Protein AF-A0A6G9Y7F3-F1 (afdb_monomer_lite)

Secondary structure (DSSP, 8-state):
--HHHHHHHHHHHTT-TTGGG-EEEEEEEETTTTEEEEEEEEETTS-EEEEEE-HHHHTTS-HHHHHHHHHHHHHHHHHHHHHHHHT----

pLDDT: mean 81.98, std 12.94, range [50.5, 96.94]

Foldseek 3Di:
DDPVVVLCVVCVVVVNNVQQVAKDKFFQAQPVVRQTQGIWIATLSLHTDDDDGDCVRCVVDDPVSSVVSVVVRSVVSSVVSVVCVVVVPPD

Organism: NCBI:txid228602

Sequence (91 aa):
MNRDWNRKIQNIRDGQPELAQWLHQVTVRDPQLATEFGTVTIDGLGTLRSIDLDPHKVSDVYEADVVAAVVTAVNTALEDVRSADTKGVRP

Radius of gyration: 15.23 Å; chains: 1; bounding box: 32×32×40 Å

Structure (mmCIF, N/CA/C/O backbone):
data_AF-A0A6G9Y7F3-F1
#
_entry.id   AF-A0A6G9Y7F3-F1
#
loop_
_atom_site.group_PDB
_atom_site.id
_atom_site.type_symbol
_atom_site.label_atom_id
_atom_site.label_alt_id
_atom_site.label_comp_id
_atom_site.label_asym_id
_atom_site.label_entity_id
_atom_site.label_seq_id
_atom_site.pdbx_PDB_ins_code
_atom_site.Cartn_x
_atom_site.Cartn_y
_atom_site.Cartn_z
_atom_site.occupancy
_atom_site.B_iso_or_equiv
_atom_site.auth_seq_id
_atom_site.auth_comp_id
_atom_site.auth_asym_id
_atom_site.auth_atom_id
_atom_site.pdbx_PDB_model_num
ATOM 1 N N . MET A 1 1 ? -10.982 -22.088 9.188 1.00 50.59 1 MET A N 1
ATOM 2 C CA . MET A 1 1 ? -11.538 -21.053 10.090 1.00 50.59 1 MET A CA 1
ATOM 3 C C . MET A 1 1 ? -11.107 -19.694 9.554 1.00 50.59 1 MET A C 1
ATOM 5 O O . MET A 1 1 ? -9.912 -19.501 9.363 1.00 50.59 1 MET A O 1
ATOM 9 N N . ASN A 1 2 ? -12.049 -18.819 9.188 1.00 75.06 2 ASN A N 1
ATOM 10 C CA . ASN A 1 2 ? -11.748 -17.555 8.505 1.00 75.06 2 ASN A CA 1
ATOM 11 C C . ASN A 1 2 ? -11.275 -16.502 9.528 1.00 75.06 2 ASN A C 1
ATOM 13 O O . ASN A 1 2 ? -12.049 -16.103 10.400 1.00 75.06 2 ASN A O 1
ATOM 17 N N . ARG A 1 3 ? -10.004 -16.083 9.446 1.00 71.94 3 ARG A N 1
ATOM 18 C CA . ARG A 1 3 ? -9.412 -15.100 10.375 1.00 71.94 3 ARG A CA 1
ATOM 19 C C . ARG A 1 3 ? -10.124 -13.748 10.321 1.00 71.94 3 ARG A C 1
ATOM 21 O O . ARG A 1 3 ? -10.268 -13.122 11.368 1.00 71.94 3 ARG A O 1
ATOM 28 N N . ASP A 1 4 ? -10.625 -13.349 9.156 1.00 66.62 4 ASP A N 1
ATOM 29 C CA . ASP A 1 4 ? -11.333 -12.075 8.995 1.00 66.62 4 ASP A CA 1
ATOM 30 C C . ASP A 1 4 ? -12.679 -12.078 9.714 1.00 66.62 4 ASP A C 1
ATOM 32 O O . ASP A 1 4 ? -13.086 -11.071 10.293 1.00 66.62 4 ASP A O 1
ATOM 36 N N . TRP A 1 5 ? -13.357 -13.229 9.734 1.00 69.62 5 TRP A N 1
ATOM 37 C CA . TRP A 1 5 ? -14.623 -13.377 10.449 1.00 69.62 5 TRP A CA 1
ATOM 38 C C . TRP A 1 5 ? -14.420 -13.285 11.965 1.00 69.62 5 TRP A C 1
ATOM 40 O O . TRP A 1 5 ? -15.114 -12.520 12.628 1.00 69.62 5 TRP A O 1
ATOM 50 N N . ASN A 1 6 ? -13.416 -13.981 12.510 1.00 78.50 6 ASN A N 1
ATOM 51 C CA . ASN A 1 6 ? -13.104 -13.905 13.941 1.00 78.50 6 ASN A CA 1
ATOM 52 C C . ASN A 1 6 ? -12.730 -12.487 14.383 1.00 78.50 6 ASN A C 1
ATOM 54 O O . ASN A 1 6 ? -13.199 -12.036 15.425 1.00 78.50 6 ASN A O 1
ATOM 58 N N . ARG A 1 7 ? -11.929 -11.780 13.578 1.00 68.50 7 ARG A N 1
ATOM 59 C CA . ARG A 1 7 ? -11.526 -10.400 13.865 1.00 68.50 7 ARG A CA 1
ATOM 60 C C . ARG A 1 7 ? -12.726 -9.452 13.858 1.00 68.50 7 ARG A C 1
ATOM 62 O O . ARG A 1 7 ? -12.889 -8.676 14.789 1.00 68.50 7 ARG A O 1
ATOM 69 N N . LYS A 1 8 ? -13.622 -9.562 12.867 1.00 66.44 8 LYS A N 1
ATOM 70 C CA . LYS A 1 8 ? -14.865 -8.768 12.833 1.00 66.44 8 LYS A CA 1
ATOM 71 C C . LYS A 1 8 ? -15.737 -8.993 14.066 1.00 66.44 8 LYS A C 1
ATOM 73 O O . LYS A 1 8 ? -16.233 -8.028 14.637 1.00 66.44 8 LYS A O 1
ATOM 78 N N . ILE A 1 9 ? -15.922 -10.248 14.475 1.00 73.38 9 ILE A N 1
ATOM 79 C CA . ILE A 1 9 ? -16.733 -10.577 15.653 1.00 73.38 9 ILE A CA 1
ATOM 80 C C . ILE A 1 9 ? -16.097 -10.029 16.933 1.00 73.38 9 ILE A C 1
ATOM 82 O O . ILE A 1 9 ? -16.819 -9.492 17.767 1.00 73.38 9 ILE A O 1
ATOM 86 N N . GLN A 1 10 ? -14.772 -10.114 17.078 1.00 72.00 10 GLN A N 1
ATOM 87 C CA . GLN A 1 10 ? -14.056 -9.512 18.208 1.00 72.00 10 GLN A CA 1
ATOM 88 C C . GLN A 1 10 ? -14.249 -7.994 18.246 1.00 72.00 10 GLN A C 1
ATOM 90 O O . GLN A 1 10 ? -14.713 -7.481 19.251 1.00 72.00 10 GLN A O 1
ATOM 95 N N . ASN A 1 11 ? -14.081 -7.299 17.124 1.00 64.69 11 ASN A N 1
ATOM 96 C CA . ASN A 1 11 ? -14.212 -5.839 17.085 1.00 64.69 11 ASN A CA 1
ATOM 97 C C . ASN A 1 11 ? -15.646 -5.344 17.339 1.00 64.69 11 ASN A C 1
ATOM 99 O O . ASN A 1 11 ? -15.841 -4.277 17.918 1.00 64.69 11 ASN A O 1
ATOM 103 N N . ILE A 1 12 ? -16.665 -6.115 16.938 1.00 64.56 12 ILE A N 1
ATOM 104 C CA . ILE A 1 12 ? -18.061 -5.849 17.327 1.00 64.56 12 ILE A CA 1
ATOM 105 C C . ILE A 1 12 ? -18.225 -6.022 18.840 1.00 64.56 12 ILE A C 1
ATOM 107 O O . ILE A 1 12 ? -18.881 -5.210 19.488 1.00 64.56 12 ILE A O 1
ATOM 111 N N . ARG A 1 13 ? -17.623 -7.074 19.403 1.00 67.69 13 ARG A N 1
ATOM 112 C CA . ARG A 1 13 ? -17.663 -7.373 20.838 1.00 67.69 13 ARG A CA 1
ATOM 113 C C . ARG A 1 13 ? -16.933 -6.315 21.673 1.00 67.69 13 ARG A C 1
ATOM 115 O O . ARG A 1 13 ? -17.388 -6.017 22.771 1.00 67.69 13 ARG A O 1
ATOM 122 N N . ASP A 1 14 ? -15.884 -5.724 21.111 1.00 72.62 14 ASP A N 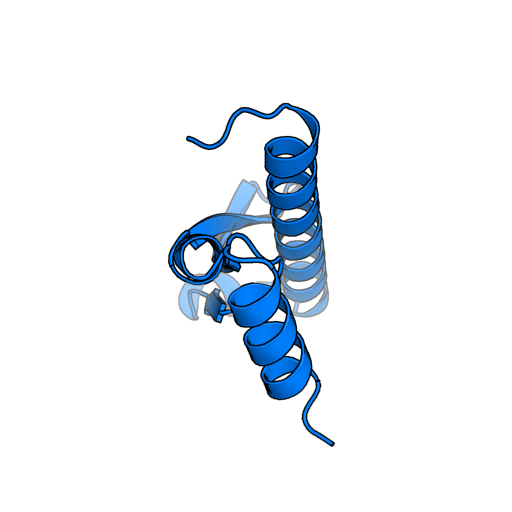1
ATOM 123 C CA . ASP A 1 14 ? -15.074 -4.659 21.710 1.00 72.62 14 ASP A CA 1
ATOM 124 C C . ASP A 1 14 ? -15.645 -3.250 21.430 1.00 72.62 14 ASP A C 1
ATOM 126 O O . ASP A 1 14 ? -15.076 -2.244 21.850 1.00 72.62 14 ASP A O 1
ATOM 130 N N . GLY A 1 15 ? -16.799 -3.158 20.753 1.00 58.56 15 GLY A N 1
ATOM 131 C CA . GLY A 1 15 ? -17.534 -1.905 20.560 1.00 58.56 15 GLY A CA 1
ATOM 132 C C . GLY A 1 15 ? -16.934 -0.955 19.521 1.00 58.56 15 GLY A C 1
ATOM 133 O O . GLY A 1 15 ? -17.222 0.237 19.564 1.00 58.56 15 GLY A O 1
ATOM 134 N N . GLN A 1 16 ? -16.129 -1.455 18.577 1.00 66.88 16 GLN A N 1
ATOM 135 C CA . GLN A 1 16 ? -15.458 -0.652 17.544 1.00 66.88 16 GLN A CA 1
ATOM 136 C C . GLN A 1 16 ? -15.826 -1.069 16.099 1.00 66.88 16 GLN A C 1
ATOM 138 O O . GLN A 1 16 ? -14.941 -1.315 15.273 1.00 66.88 16 GLN A O 1
ATOM 143 N N . PRO A 1 17 ? -17.122 -1.153 15.730 1.00 65.88 17 PRO A N 1
ATOM 144 C CA . PRO A 1 17 ? -17.530 -1.503 14.364 1.00 65.88 17 PRO A CA 1
ATOM 145 C C . PRO A 1 17 ? -17.171 -0.421 13.328 1.00 65.88 17 PRO A C 1
ATOM 147 O O . PRO A 1 17 ? -17.076 -0.710 12.136 1.00 65.88 17 PRO A O 1
ATOM 150 N N . GLU A 1 18 ? -16.967 0.815 13.783 1.00 69.56 18 GLU A N 1
ATOM 151 C CA . GLU A 1 18 ? -16.644 1.997 12.977 1.00 69.56 18 GLU A CA 1
ATOM 152 C C . GLU A 1 18 ? -15.225 1.973 12.388 1.00 69.56 18 GLU A C 1
ATOM 154 O O . GLU A 1 18 ? -15.033 2.397 11.251 1.00 69.56 18 GLU A O 1
ATOM 159 N N . LEU A 1 19 ? -14.253 1.360 13.075 1.00 67.88 19 LEU A N 1
ATOM 160 C CA . LEU A 1 19 ? -12.871 1.248 12.583 1.00 67.88 19 LEU A CA 1
ATOM 161 C C . LEU A 1 19 ? -12.771 0.463 11.268 1.00 67.88 19 LEU A C 1
ATOM 163 O O . LEU A 1 19 ? -11.921 0.743 10.429 1.00 67.88 19 LEU A O 1
ATOM 167 N N . ALA A 1 20 ? -13.672 -0.502 11.055 1.00 69.62 20 ALA A N 1
ATOM 168 C CA . ALA A 1 20 ? -13.734 -1.276 9.816 1.00 69.62 20 ALA A CA 1
ATOM 169 C C . ALA A 1 20 ? -14.169 -0.443 8.596 1.00 69.62 20 ALA A C 1
ATOM 171 O O . ALA A 1 20 ? -14.032 -0.920 7.465 1.00 69.62 20 ALA A O 1
ATOM 172 N N . GLN A 1 21 ? -14.749 0.740 8.832 1.00 73.31 21 GLN A N 1
ATOM 173 C CA . GLN A 1 21 ? -15.238 1.667 7.811 1.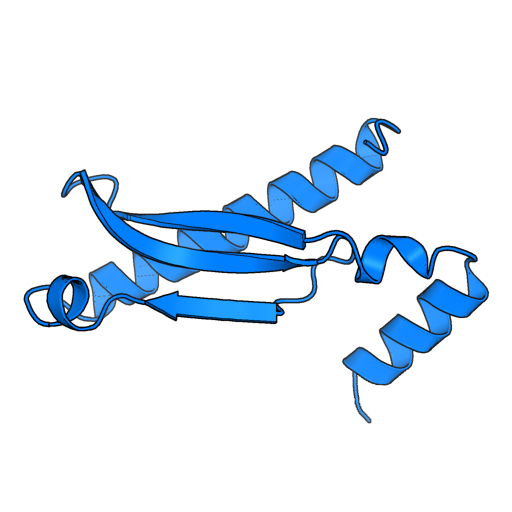00 73.31 21 GLN A CA 1
ATOM 174 C C . GLN A 1 21 ? -14.215 2.760 7.485 1.00 73.31 21 GLN A C 1
ATOM 176 O O . GLN A 1 21 ? -14.320 3.393 6.438 1.00 73.31 21 GLN A O 1
ATOM 181 N N . TRP A 1 22 ? -13.228 2.981 8.355 1.00 79.56 22 TRP A N 1
ATOM 182 C CA . TRP A 1 22 ? -12.149 3.928 8.098 1.00 79.56 22 TRP A CA 1
ATOM 183 C C . TRP A 1 22 ? -11.164 3.317 7.121 1.00 79.56 22 TRP A C 1
ATOM 185 O O . TRP A 1 22 ? -10.691 2.208 7.345 1.00 79.56 22 TRP A O 1
ATOM 195 N N . LEU A 1 23 ? -10.883 4.026 6.032 1.00 84.94 23 LEU A N 1
ATOM 196 C CA . LEU A 1 23 ? -9.987 3.576 4.975 1.00 84.94 23 LEU A CA 1
ATOM 197 C C . LEU A 1 23 ? -8.753 4.473 4.948 1.00 84.94 23 LEU A C 1
ATOM 199 O O . LEU A 1 23 ? -8.859 5.692 4.823 1.00 84.94 23 LEU A O 1
ATOM 203 N N . HIS A 1 24 ? -7.589 3.845 5.040 1.00 87.31 24 HIS A N 1
ATOM 204 C CA . HIS A 1 24 ? -6.286 4.458 4.853 1.00 87.31 24 HIS A CA 1
ATOM 205 C C . HIS A 1 24 ? -5.750 4.050 3.491 1.00 87.31 24 HIS A C 1
ATOM 207 O O . HIS A 1 24 ? -5.541 2.866 3.221 1.00 87.31 24 HIS A O 1
ATOM 213 N N . GLN A 1 25 ? -5.540 5.045 2.639 1.00 92.56 25 GLN A N 1
ATOM 214 C CA . GLN A 1 25 ? -5.011 4.862 1.300 1.00 92.56 25 GLN A CA 1
ATOM 215 C C . GLN A 1 25 ? -3.570 5.363 1.258 1.00 92.56 25 GLN A C 1
ATOM 217 O O . GLN A 1 25 ? -3.296 6.507 1.616 1.00 92.56 25 GLN A O 1
ATOM 222 N N . VAL A 1 26 ? -2.657 4.504 0.810 1.00 93.31 26 VAL A N 1
ATOM 223 C CA . VAL A 1 26 ? -1.233 4.814 0.667 1.00 93.31 26 VAL A CA 1
ATOM 224 C C . VAL A 1 26 ? -0.818 4.600 -0.778 1.00 93.31 26 VAL A C 1
ATOM 226 O O . VAL A 1 26 ? -1.127 3.577 -1.391 1.00 93.31 26 VAL A O 1
ATOM 229 N N . THR A 1 27 ? -0.107 5.576 -1.331 1.00 94.81 27 THR A N 1
ATOM 230 C CA . THR A 1 27 ? 0.440 5.500 -2.683 1.00 94.81 27 THR A CA 1
ATOM 231 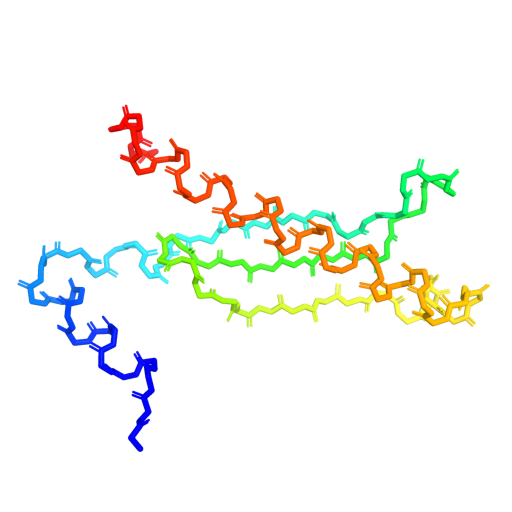C C . THR A 1 27 ? 1.536 4.439 -2.763 1.00 94.81 27 THR A C 1
ATOM 233 O O . THR A 1 27 ? 2.518 4.477 -2.020 1.00 94.81 27 THR A O 1
ATOM 236 N N . VAL A 1 28 ? 1.396 3.521 -3.716 1.00 94.31 28 VAL A N 1
ATOM 237 C CA . VAL A 1 28 ? 2.453 2.605 -4.135 1.00 94.31 28 VAL A CA 1
ATOM 238 C C . VAL A 1 28 ? 3.386 3.378 -5.048 1.00 94.31 28 VAL A C 1
ATOM 240 O O . VAL A 1 28 ? 3.015 3.754 -6.159 1.00 94.31 28 VAL A O 1
ATOM 243 N N . ARG A 1 29 ? 4.603 3.626 -4.579 1.00 92.62 29 ARG A N 1
ATOM 244 C CA . ARG A 1 29 ? 5.618 4.328 -5.358 1.00 92.62 29 ARG A CA 1
ATOM 245 C C . ARG A 1 29 ? 6.975 3.680 -5.197 1.00 92.62 29 ARG A C 1
ATOM 247 O O . ARG A 1 29 ? 7.323 3.234 -4.104 1.00 92.62 29 ARG A O 1
ATOM 254 N N . ASP A 1 30 ? 7.746 3.709 -6.269 1.00 84.00 30 ASP A N 1
ATOM 255 C CA . ASP A 1 30 ? 9.172 3.445 -6.207 1.00 84.00 30 ASP A CA 1
ATOM 256 C C . ASP A 1 30 ? 9.901 4.725 -5.748 1.00 84.00 30 ASP A C 1
ATOM 258 O O . ASP A 1 30 ? 9.793 5.766 -6.410 1.00 84.00 30 ASP A O 1
ATOM 262 N N . PRO A 1 31 ? 10.626 4.700 -4.615 1.00 73.56 31 PRO A N 1
ATOM 263 C CA . PRO A 1 31 ? 11.341 5.871 -4.120 1.00 73.56 31 PRO A CA 1
ATOM 264 C C . PRO A 1 31 ? 12.574 6.242 -4.961 1.00 73.56 31 PRO A C 1
ATOM 266 O O . PRO A 1 31 ? 13.013 7.388 -4.895 1.00 73.56 31 PRO A O 1
ATOM 269 N N . GLN A 1 32 ? 13.135 5.311 -5.734 1.00 76.19 32 GLN A N 1
ATOM 270 C CA . GLN A 1 32 ? 14.285 5.533 -6.614 1.00 76.19 32 GLN A CA 1
ATOM 271 C C . GLN A 1 32 ? 13.858 6.093 -7.973 1.00 76.19 32 GLN A C 1
ATOM 273 O O . GLN A 1 32 ? 14.488 7.017 -8.482 1.00 76.19 32 GLN A O 1
ATOM 278 N N . LEU A 1 33 ? 12.773 5.565 -8.543 1.00 73.25 33 LEU A N 1
ATOM 279 C CA . LEU A 1 33 ? 12.271 5.959 -9.865 1.00 73.25 33 LEU A CA 1
ATOM 280 C C . LEU A 1 33 ? 11.253 7.106 -9.811 1.00 73.25 33 LEU A C 1
ATOM 282 O O . LEU A 1 33 ? 10.773 7.542 -10.856 1.00 73.25 33 LEU A O 1
ATOM 286 N N . ALA A 1 34 ? 10.876 7.560 -8.608 1.00 79.00 34 ALA A N 1
ATOM 287 C CA . ALA A 1 34 ? 9.816 8.547 -8.368 1.00 79.00 34 ALA A CA 1
ATOM 288 C C . ALA A 1 34 ? 8.501 8.230 -9.112 1.00 79.00 34 ALA A C 1
ATOM 290 O O . ALA A 1 34 ? 7.700 9.121 -9.397 1.00 79.00 34 ALA A O 1
ATOM 291 N N . THR A 1 35 ? 8.283 6.954 -9.433 1.00 85.94 35 THR A N 1
ATOM 292 C CA . THR A 1 35 ? 7.139 6.488 -10.211 1.00 85.94 35 THR A CA 1
ATOM 293 C C . THR A 1 35 ? 6.068 5.993 -9.257 1.00 85.94 35 THR A C 1
ATOM 295 O O . THR A 1 35 ? 6.321 5.157 -8.394 1.00 85.94 35 THR A O 1
ATOM 298 N N . GLU A 1 36 ? 4.861 6.527 -9.406 1.00 91.75 36 GLU A N 1
ATOM 299 C CA . GLU A 1 36 ? 3.675 6.069 -8.691 1.00 91.75 36 GLU A CA 1
ATOM 300 C C . GLU A 1 36 ? 2.991 4.966 -9.494 1.00 91.75 36 GLU A C 1
ATOM 302 O O . GLU A 1 36 ? 2.476 5.237 -10.576 1.00 91.75 36 GLU A O 1
ATOM 307 N N . PHE A 1 37 ? 2.949 3.753 -8.951 1.00 93.00 37 PHE A N 1
ATOM 308 C CA . PHE A 1 37 ? 2.329 2.587 -9.580 1.00 93.00 37 PHE A CA 1
ATOM 309 C C . PHE A 1 37 ? 0.842 2.458 -9.281 1.00 93.00 37 PHE A C 1
ATOM 311 O O . PHE A 1 37 ? 0.150 1.741 -9.993 1.00 93.00 37 PHE A O 1
ATOM 318 N N . GLY A 1 38 ? 0.340 3.122 -8.242 1.00 94.88 38 GLY A N 1
ATOM 319 C CA . GLY A 1 38 ? -1.054 3.010 -7.832 1.00 94.88 38 GLY A CA 1
ATOM 320 C C . GLY A 1 38 ? -1.209 3.165 -6.329 1.00 94.88 38 GLY A C 1
ATOM 321 O O . GLY A 1 38 ? -0.481 3.935 -5.703 1.00 94.88 38 GLY A O 1
ATOM 322 N N . THR A 1 39 ? -2.158 2.447 -5.735 1.00 96.94 39 THR A N 1
ATOM 323 C CA . THR A 1 39 ? -2.573 2.652 -4.343 1.00 96.94 39 THR A CA 1
ATOM 324 C C . THR A 1 39 ? -2.879 1.346 -3.620 1.00 96.94 39 THR A C 1
ATOM 326 O O . THR A 1 39 ? -3.407 0.399 -4.196 1.00 96.94 39 THR A O 1
ATOM 329 N N . VAL A 1 40 ? -2.585 1.317 -2.323 1.00 96.38 40 VAL A N 1
ATOM 330 C CA . VAL A 1 40 ? -2.987 0.269 -1.381 1.00 96.38 40 VAL A CA 1
ATOM 331 C C . VAL A 1 40 ? -3.989 0.866 -0.403 1.00 96.38 40 VAL A C 1
ATOM 333 O O . VAL A 1 40 ? -3.743 1.939 0.145 1.00 96.38 40 VAL A O 1
ATOM 336 N N . THR A 1 41 ? -5.080 0.149 -0.144 1.00 93.12 41 THR A N 1
ATOM 337 C CA . THR A 1 41 ? -6.091 0.550 0.840 1.00 93.12 41 THR A CA 1
ATOM 338 C C . THR A 1 41 ? -6.144 -0.456 1.982 1.00 93.12 41 THR A C 1
ATOM 340 O O . THR A 1 41 ? -6.372 -1.646 1.756 1.00 93.12 41 THR A O 1
ATOM 343 N N . ILE A 1 42 ? -5.991 0.014 3.217 1.00 92.50 42 ILE A N 1
ATOM 344 C CA . ILE A 1 42 ? -6.135 -0.769 4.452 1.00 92.50 42 ILE A CA 1
ATOM 345 C C . ILE A 1 42 ? -7.223 -0.122 5.310 1.00 92.50 42 ILE A C 1
ATOM 347 O O . ILE A 1 42 ? -7.370 1.095 5.299 1.00 92.50 42 ILE A O 1
ATOM 351 N N . ASP A 1 43 ? -8.018 -0.908 6.033 1.00 88.56 43 ASP A N 1
ATOM 352 C CA . ASP A 1 43 ? -8.978 -0.340 6.982 1.00 88.56 43 ASP A CA 1
ATOM 353 C C . ASP A 1 43 ? -8.342 0.061 8.329 1.00 88.56 43 ASP A C 1
ATOM 355 O O . ASP A 1 43 ? -7.209 -0.306 8.642 1.00 88.56 43 ASP A O 1
ATOM 359 N N . GLY A 1 44 ? -9.093 0.765 9.178 1.00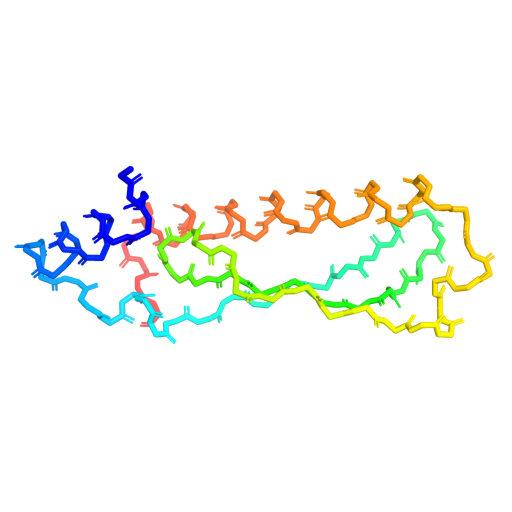 84.44 44 GLY A N 1
ATOM 360 C CA . GLY A 1 44 ? -8.676 1.138 10.536 1.00 84.44 44 GLY A CA 1
ATOM 361 C C . GLY A 1 44 ? -8.436 -0.048 11.483 1.00 84.44 44 GLY A C 1
ATOM 362 O O . GLY A 1 44 ? -8.068 0.152 12.635 1.00 84.44 44 GLY A O 1
ATOM 363 N N . LEU A 1 45 ? -8.629 -1.287 11.019 1.00 83.12 45 LEU A N 1
ATOM 364 C CA . LEU A 1 45 ? -8.315 -2.526 11.737 1.00 83.12 45 LEU A CA 1
ATOM 365 C C . LEU A 1 45 ? -7.046 -3.207 11.203 1.00 83.12 45 LEU A C 1
ATOM 367 O O . LEU A 1 45 ? -6.736 -4.337 11.597 1.00 83.12 45 LEU A O 1
ATOM 371 N N . GLY A 1 46 ? -6.337 -2.576 10.266 1.00 86.19 46 GLY A N 1
ATOM 372 C CA . GLY A 1 46 ? -5.153 -3.147 9.631 1.00 86.19 46 GLY A CA 1
ATOM 373 C C . GLY A 1 46 ? -5.473 -4.267 8.636 1.00 86.19 46 GLY A C 1
ATOM 374 O O . GLY A 1 46 ? -4.618 -5.103 8.342 1.00 86.19 46 GLY A O 1
ATOM 375 N N . THR A 1 47 ? -6.709 -4.346 8.141 1.00 87.81 47 THR A N 1
ATOM 376 C CA . THR A 1 47 ? -7.123 -5.326 7.132 1.00 87.81 47 THR A CA 1
ATOM 377 C C . THR A 1 47 ? -6.954 -4.729 5.744 1.00 87.81 47 THR A C 1
ATOM 379 O O . THR A 1 47 ? -7.566 -3.712 5.422 1.00 87.81 47 THR A O 1
ATOM 382 N N . LEU A 1 48 ? -6.151 -5.381 4.904 1.00 89.94 48 LEU A N 1
ATOM 383 C CA . LEU A 1 48 ? -5.995 -5.008 3.501 1.00 89.94 48 LEU A CA 1
ATOM 384 C C . LEU A 1 48 ? -7.344 -5.120 2.770 1.00 89.94 48 LEU A C 1
ATOM 386 O O . LEU A 1 48 ? -8.012 -6.153 2.844 1.00 89.94 48 LEU A O 1
ATOM 390 N N . ARG A 1 49 ? -7.747 -4.051 2.080 1.00 91.88 49 ARG A N 1
ATOM 391 C CA . ARG A 1 49 ? -9.009 -3.959 1.332 1.00 91.88 49 ARG A CA 1
ATOM 392 C C . ARG A 1 49 ? -8.802 -4.024 -0.170 1.00 91.88 49 ARG A C 1
ATOM 394 O O . ARG A 1 49 ? -9.523 -4.765 -0.831 1.00 91.88 49 ARG A O 1
ATOM 401 N N . SER A 1 50 ? -7.832 -3.280 -0.691 1.00 94.94 50 SER A N 1
ATOM 402 C CA . SER A 1 50 ? -7.518 -3.280 -2.117 1.00 94.94 50 SER A CA 1
ATOM 403 C C . SER A 1 50 ? -6.042 -2.999 -2.372 1.00 94.94 50 SER A C 1
ATOM 405 O O . SER A 1 50 ? -5.352 -2.383 -1.555 1.00 94.94 50 SER A O 1
ATOM 407 N N . ILE A 1 51 ? -5.576 -3.484 -3.519 1.00 95.81 51 ILE A N 1
ATOM 408 C CA . ILE A 1 51 ? -4.331 -3.073 -4.158 1.00 95.81 51 ILE A CA 1
ATOM 409 C C . ILE A 1 51 ? -4.721 -2.749 -5.596 1.00 95.81 51 ILE A C 1
ATOM 411 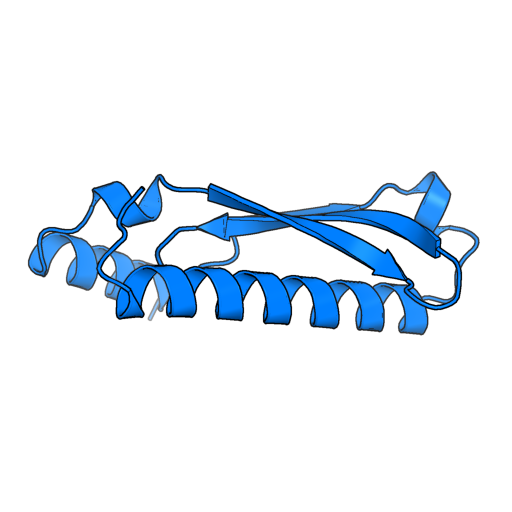O O . ILE A 1 51 ? -5.088 -3.648 -6.350 1.00 95.81 51 ILE A O 1
ATOM 415 N N . ASP A 1 52 ? -4.671 -1.473 -5.946 1.00 96.50 52 ASP A N 1
ATOM 416 C CA . ASP A 1 52 ? -5.086 -0.956 -7.243 1.00 96.50 52 ASP A CA 1
ATOM 417 C C . ASP A 1 52 ? -3.841 -0.417 -7.950 1.00 96.50 52 ASP A C 1
ATOM 419 O O . ASP A 1 52 ? -3.297 0.615 -7.560 1.00 96.50 52 ASP A O 1
ATOM 423 N N . LEU A 1 53 ? -3.351 -1.150 -8.951 1.00 95.38 53 LEU A N 1
ATOM 424 C CA . LEU A 1 53 ? -2.155 -0.793 -9.718 1.00 95.38 53 LEU A CA 1
ATOM 425 C C . LEU A 1 53 ? -2.542 -0.329 -11.123 1.00 95.38 53 LEU A C 1
ATOM 427 O O . LEU A 1 53 ? -3.435 -0.901 -11.748 1.00 95.38 53 LEU A O 1
ATOM 431 N N . ASP A 1 54 ? -1.845 0.683 -11.629 1.00 94.31 54 ASP A N 1
ATOM 432 C CA . ASP A 1 54 ? -1.985 1.167 -12.997 1.00 94.31 54 ASP A CA 1
ATOM 433 C C . ASP A 1 54 ? -1.201 0.250 -13.954 1.00 94.31 54 ASP A C 1
ATOM 435 O O . ASP A 1 54 ? 0.036 0.261 -13.929 1.00 94.31 54 ASP A O 1
ATOM 439 N N . PRO A 1 55 ? -1.886 -0.524 -14.821 1.00 91.81 55 PRO A N 1
ATOM 440 C CA . PRO A 1 55 ? -1.250 -1.498 -15.703 1.00 91.81 55 PRO A CA 1
ATOM 441 C C . PRO A 1 55 ? -0.230 -0.870 -16.662 1.00 91.81 55 PRO A C 1
ATOM 443 O O . PRO A 1 55 ? 0.747 -1.528 -17.003 1.00 91.81 55 PRO A O 1
ATOM 446 N N . HIS A 1 56 ? -0.414 0.392 -17.067 1.00 91.12 56 HIS A N 1
ATOM 447 C CA . HIS A 1 56 ? 0.507 1.071 -17.987 1.00 91.12 56 HIS A CA 1
ATOM 448 C C . HIS A 1 56 ? 1.799 1.502 -17.300 1.00 91.12 56 HIS A C 1
ATOM 450 O O . HIS A 1 56 ? 2.830 1.644 -17.943 1.00 91.12 56 HIS A O 1
ATOM 456 N N . LYS A 1 57 ? 1.748 1.745 -15.989 1.00 89.25 57 LYS A N 1
ATOM 457 C CA . LYS A 1 57 ? 2.924 2.166 -15.225 1.00 89.25 57 LYS A CA 1
ATOM 458 C C . LYS A 1 57 ? 3.735 0.986 -14.719 1.00 89.25 57 LYS A C 1
ATOM 460 O O . LYS A 1 57 ? 4.933 1.125 -14.505 1.00 89.25 57 LYS A O 1
ATOM 465 N N . VAL A 1 58 ? 3.088 -0.159 -14.514 1.00 91.50 58 VAL A N 1
ATOM 466 C CA . VAL A 1 58 ? 3.767 -1.393 -14.101 1.00 91.50 58 VAL A CA 1
ATOM 467 C C . VAL A 1 58 ? 4.294 -2.204 -15.285 1.00 91.50 58 VAL A C 1
ATOM 469 O O . VAL A 1 58 ? 5.209 -2.992 -15.085 1.00 91.50 58 VAL A O 1
ATOM 472 N N . SER A 1 59 ? 3.760 -2.026 -16.503 1.00 88.69 59 SER A N 1
ATOM 473 C CA . SER A 1 59 ? 4.161 -2.823 -17.677 1.00 88.69 59 SER A CA 1
ATOM 474 C C . SER A 1 59 ? 5.626 -2.655 -18.066 1.00 88.69 59 SER A C 1
ATOM 476 O O . SER A 1 59 ? 6.231 -3.591 -18.584 1.00 88.69 59 SER A O 1
ATOM 478 N N . ASP A 1 60 ? 6.186 -1.476 -17.803 1.00 85.31 60 ASP A N 1
ATOM 479 C CA . ASP A 1 60 ? 7.528 -1.093 -18.245 1.00 85.31 60 ASP A CA 1
ATOM 480 C C . ASP A 1 60 ? 8.571 -1.222 -17.120 1.00 85.31 60 ASP A C 1
ATOM 482 O O . ASP A 1 60 ? 9.724 -0.819 -17.278 1.00 85.31 60 ASP A O 1
ATOM 486 N N . VAL A 1 61 ? 8.170 -1.782 -15.974 1.00 88.44 61 VAL A N 1
ATOM 487 C CA . VAL A 1 61 ? 8.986 -1.884 -14.761 1.00 88.44 61 VAL A CA 1
ATOM 488 C C . VAL A 1 61 ? 9.233 -3.344 -14.415 1.00 88.44 61 VAL A C 1
ATOM 490 O O . VAL A 1 61 ? 8.407 -4.221 -14.667 1.00 88.44 61 VAL A O 1
ATOM 493 N N . TYR A 1 62 ? 10.396 -3.622 -13.831 1.00 90.75 62 TYR A N 1
ATOM 494 C CA . TYR A 1 62 ? 10.716 -4.964 -13.380 1.00 90.75 62 TYR A CA 1
ATOM 495 C C . TYR A 1 62 ? 9.772 -5.388 -12.248 1.00 90.75 62 TYR A C 1
ATOM 497 O O . TYR A 1 62 ? 9.576 -4.667 -11.271 1.00 90.75 62 TYR A O 1
ATOM 505 N N . GLU A 1 63 ? 9.194 -6.585 -12.366 1.00 91.00 63 GLU A N 1
ATOM 506 C CA . GLU A 1 63 ? 8.171 -7.086 -11.439 1.00 91.00 63 GLU A CA 1
ATOM 507 C C . GLU A 1 63 ? 8.621 -7.017 -9.972 1.00 91.00 63 GLU A C 1
ATOM 509 O O . GLU A 1 63 ? 7.837 -6.641 -9.101 1.00 91.00 63 GLU A O 1
ATOM 514 N N . ALA A 1 64 ? 9.892 -7.324 -9.689 1.00 91.31 64 ALA A N 1
ATOM 515 C CA . ALA A 1 64 ? 10.399 -7.304 -8.320 1.00 91.31 64 ALA A CA 1
ATOM 516 C C . ALA A 1 64 ? 10.378 -5.899 -7.698 1.00 91.31 64 ALA A C 1
ATOM 518 O O . ALA A 1 64 ? 10.143 -5.782 -6.494 1.00 91.31 64 ALA A O 1
ATOM 519 N N . ASP A 1 65 ? 10.567 -4.850 -8.500 1.00 90.44 65 ASP A N 1
ATOM 520 C CA . ASP A 1 65 ? 10.542 -3.464 -8.026 1.00 90.44 65 ASP A CA 1
ATOM 521 C C . ASP A 1 65 ? 9.106 -3.052 -7.682 1.00 90.44 65 ASP A C 1
ATOM 523 O O . ASP A 1 65 ? 8.846 -2.478 -6.621 1.00 90.44 65 ASP A O 1
ATOM 527 N N . VAL A 1 66 ? 8.138 -3.458 -8.513 1.00 91.88 66 VAL A N 1
ATOM 528 C CA . VAL A 1 66 ? 6.706 -3.260 -8.237 1.00 91.88 66 VAL A CA 1
ATOM 529 C C . VAL A 1 66 ? 6.300 -3.993 -6.956 1.00 91.88 66 VAL A C 1
ATOM 531 O O . VAL A 1 66 ? 5.651 -3.411 -6.085 1.00 91.88 66 VAL A O 1
ATOM 534 N N . VAL A 1 67 ? 6.721 -5.250 -6.790 1.00 93.56 67 VAL A N 1
ATOM 535 C CA . VAL A 1 67 ? 6.447 -6.035 -5.576 1.00 93.56 67 VAL A CA 1
ATOM 536 C C . VAL A 1 67 ? 7.065 -5.373 -4.340 1.00 93.56 67 VAL A C 1
ATOM 538 O O . VAL A 1 67 ? 6.388 -5.238 -3.318 1.00 93.56 67 VAL A O 1
ATOM 541 N N . ALA A 1 68 ? 8.314 -4.909 -4.417 1.00 93.19 68 ALA A N 1
ATOM 542 C CA . ALA A 1 68 ? 8.979 -4.216 -3.314 1.00 93.19 68 ALA A CA 1
ATOM 543 C C . ALA A 1 68 ? 8.269 -2.902 -2.937 1.00 93.19 68 ALA A C 1
ATOM 545 O O . ALA A 1 68 ? 8.085 -2.611 -1.747 1.00 93.19 68 ALA A O 1
ATOM 546 N N . ALA A 1 69 ? 7.811 -2.135 -3.930 1.00 93.38 69 ALA A N 1
ATOM 547 C CA . ALA A 1 69 ? 7.038 -0.915 -3.717 1.00 93.38 69 ALA A CA 1
ATOM 548 C C . ALA A 1 69 ? 5.690 -1.205 -3.036 1.00 93.38 69 ALA A C 1
ATOM 550 O O . ALA A 1 69 ? 5.312 -0.505 -2.094 1.00 93.38 69 ALA A O 1
ATOM 551 N N . VAL A 1 70 ? 4.987 -2.268 -3.444 1.00 94.88 70 VAL A N 1
ATOM 552 C CA . VAL A 1 70 ? 3.728 -2.697 -2.809 1.00 94.88 70 VAL A CA 1
ATOM 553 C C . VAL A 1 70 ? 3.954 -3.113 -1.357 1.00 94.88 70 VAL A C 1
ATOM 555 O O . VAL A 1 70 ? 3.214 -2.676 -0.477 1.00 94.88 70 VAL A O 1
ATOM 558 N N . VAL A 1 71 ? 4.987 -3.914 -1.078 1.00 94.88 71 VAL A N 1
ATOM 559 C CA . VAL A 1 71 ? 5.320 -4.334 0.295 1.00 94.88 71 VAL A CA 1
ATOM 560 C C . VAL A 1 71 ? 5.622 -3.122 1.174 1.00 94.88 71 VAL A C 1
ATOM 562 O O . VAL A 1 71 ? 5.128 -3.037 2.299 1.00 94.88 71 VAL A O 1
ATOM 565 N N . THR A 1 72 ? 6.385 -2.160 0.651 1.00 94.19 72 THR A N 1
ATOM 566 C CA . THR A 1 72 ? 6.671 -0.898 1.346 1.00 94.19 72 THR A CA 1
ATOM 567 C C . THR A 1 72 ? 5.383 -0.144 1.672 1.00 9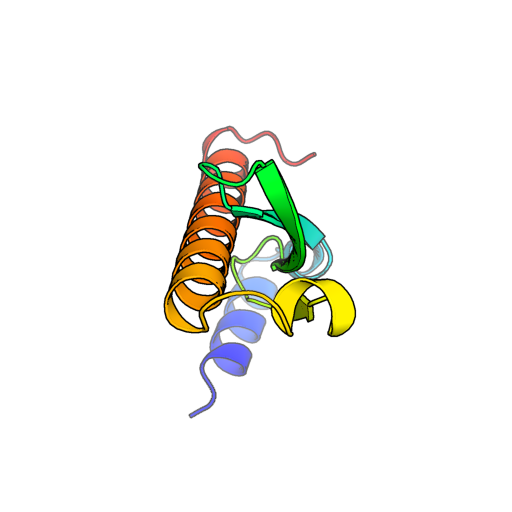4.19 72 THR A C 1
ATOM 569 O O . THR A 1 72 ? 5.161 0.202 2.829 1.00 94.19 72 THR A O 1
ATOM 572 N N . ALA A 1 73 ? 4.499 0.041 0.687 1.00 93.94 73 ALA A N 1
ATOM 573 C CA . ALA A 1 73 ? 3.237 0.757 0.866 1.00 93.94 73 ALA A CA 1
ATOM 574 C C . ALA A 1 73 ? 2.311 0.085 1.895 1.00 93.94 73 ALA A C 1
ATOM 576 O O . ALA A 1 73 ? 1.726 0.769 2.733 1.00 93.94 73 ALA A O 1
ATOM 577 N N . VAL A 1 74 ? 2.216 -1.251 1.882 1.00 94.31 74 VAL A N 1
ATOM 578 C CA . VAL A 1 74 ? 1.449 -2.017 2.881 1.00 94.31 74 VAL A CA 1
ATOM 579 C C . VAL A 1 74 ? 2.020 -1.814 4.283 1.00 94.31 74 VAL A C 1
ATOM 581 O O . VAL A 1 74 ? 1.262 -1.580 5.222 1.00 94.31 74 VAL A O 1
ATOM 584 N N . ASN A 1 75 ? 3.342 -1.886 4.441 1.00 93.62 75 ASN A N 1
ATOM 585 C CA . ASN A 1 75 ? 3.975 -1.702 5.746 1.00 93.62 75 ASN A CA 1
ATOM 586 C C . ASN A 1 75 ? 3.755 -0.284 6.283 1.00 93.62 75 ASN A C 1
ATOM 588 O O . ASN A 1 75 ? 3.366 -0.142 7.439 1.00 93.62 75 ASN A O 1
ATOM 592 N N . THR A 1 76 ? 3.906 0.743 5.442 1.00 91.31 76 THR A N 1
ATOM 593 C CA . THR A 1 76 ? 3.606 2.133 5.816 1.00 91.31 76 THR A CA 1
ATOM 594 C C . THR A 1 76 ? 2.145 2.300 6.233 1.00 91.31 76 THR A C 1
ATOM 596 O O . THR A 1 76 ? 1.872 2.837 7.301 1.00 91.31 76 THR A O 1
ATOM 599 N N . ALA A 1 77 ? 1.199 1.760 5.459 1.00 90.00 77 ALA A N 1
ATOM 600 C CA . ALA A 1 77 ? -0.221 1.824 5.800 1.00 90.00 77 ALA A CA 1
ATOM 601 C C . ALA A 1 77 ? -0.535 1.144 7.149 1.00 90.00 77 ALA A C 1
ATOM 603 O O . ALA A 1 77 ? -1.349 1.636 7.930 1.00 90.00 77 ALA A O 1
ATOM 604 N N . LEU A 1 78 ? 0.125 0.023 7.459 1.00 90.19 78 LEU A N 1
ATOM 605 C CA . LEU A 1 78 ? -0.023 -0.657 8.749 1.00 90.19 78 LEU A CA 1
ATOM 606 C C . LEU A 1 78 ? 0.596 0.134 9.910 1.00 90.19 78 LEU A C 1
ATOM 608 O O . LEU A 1 78 ? 0.057 0.107 11.020 1.00 90.19 78 LEU A O 1
ATOM 612 N N . GLU A 1 79 ? 1.717 0.817 9.686 1.00 90.12 79 GLU A N 1
ATOM 613 C CA . GLU A 1 79 ? 2.334 1.704 10.678 1.00 90.12 79 GLU A CA 1
ATOM 614 C C . GLU A 1 79 ? 1.458 2.923 10.979 1.00 90.12 79 GLU A C 1
ATOM 616 O O . GLU A 1 79 ? 1.316 3.290 12.150 1.00 90.12 79 GLU A O 1
ATOM 621 N N . ASP A 1 80 ? 0.807 3.492 9.964 1.00 85.56 80 ASP A N 1
ATOM 622 C CA . ASP A 1 80 ? -0.128 4.609 10.121 1.00 85.56 80 ASP A CA 1
ATOM 623 C C . ASP A 1 80 ? -1.338 4.210 10.976 1.00 85.56 80 ASP A C 1
ATOM 625 O O . ASP A 1 80 ? -1.669 4.904 11.941 1.00 85.56 80 ASP A O 1
ATOM 629 N N . VAL A 1 81 ? -1.941 3.046 10.704 1.00 86.12 81 VAL A N 1
ATOM 630 C CA . VAL A 1 81 ? -3.060 2.510 11.503 1.00 86.12 81 VAL A CA 1
ATOM 631 C C . VAL A 1 81 ? -2.647 2.291 12.965 1.00 86.12 81 VAL A C 1
ATOM 633 O O . VAL A 1 81 ? -3.364 2.688 13.884 1.00 86.12 81 VAL A O 1
ATOM 636 N N . ARG A 1 82 ? -1.462 1.717 13.213 1.00 83.19 82 ARG A N 1
ATOM 637 C CA . ARG A 1 82 ? -0.935 1.520 14.581 1.00 83.19 82 ARG A CA 1
ATOM 638 C C . ARG A 1 82 ? -0.646 2.843 15.297 1.00 83.19 82 ARG A C 1
ATOM 640 O O . ARG A 1 82 ? -0.837 2.963 16.509 1.00 83.19 82 ARG A O 1
ATOM 647 N N . SER A 1 83 ? -0.169 3.839 14.558 1.00 80.00 83 SER A N 1
ATOM 648 C CA . SER A 1 83 ? 0.137 5.168 15.094 1.00 80.00 83 SER A CA 1
ATOM 649 C C . SER A 1 83 ? -1.129 5.957 15.441 1.00 80.00 83 SER A C 1
ATOM 651 O O . SER A 1 83 ? -1.122 6.729 16.401 1.00 80.00 83 SER A O 1
ATOM 653 N N . ALA A 1 84 ? -2.220 5.749 14.699 1.00 71.94 84 ALA A N 1
ATOM 654 C CA . ALA A 1 84 ? -3.529 6.322 15.005 1.00 71.94 84 ALA A CA 1
ATOM 655 C C . ALA A 1 84 ? -4.126 5.733 16.298 1.00 71.94 84 ALA A C 1
ATOM 657 O O . ALA A 1 84 ? -4.639 6.477 17.133 1.00 71.94 84 ALA A O 1
ATOM 658 N N . ASP A 1 85 ? -3.974 4.424 16.515 1.00 64.94 85 ASP A N 1
ATOM 659 C CA . ASP A 1 85 ? -4.462 3.736 17.720 1.00 64.94 85 ASP A CA 1
ATOM 660 C C . ASP A 1 85 ? -3.719 4.191 18.996 1.00 64.94 85 ASP A C 1
ATOM 662 O O . ASP A 1 85 ? -4.320 4.509 20.022 1.00 64.94 85 ASP A O 1
ATOM 666 N N . THR A 1 86 ? -2.390 4.337 18.917 1.00 59.66 86 THR A N 1
ATOM 667 C CA . THR A 1 86 ? -1.544 4.718 20.069 1.00 59.66 86 THR A CA 1
ATOM 668 C C . THR A 1 86 ? -1.666 6.179 20.494 1.00 59.66 86 THR A C 1
ATOM 670 O O . THR A 1 86 ? -1.440 6.497 21.662 1.00 59.66 86 THR A O 1
ATOM 673 N N . LYS A 1 87 ? -2.021 7.089 19.581 1.00 57.53 87 LYS A N 1
ATOM 674 C CA . LYS A 1 87 ? -2.153 8.516 19.909 1.00 57.53 87 LYS A CA 1
ATOM 675 C C . LYS A 1 87 ? -3.489 8.870 20.558 1.00 57.53 87 LYS A C 1
ATOM 677 O O . LYS A 1 87 ? -3.653 10.015 20.970 1.00 57.53 87 LYS A O 1
ATOM 682 N N . GLY A 1 88 ? -4.460 7.953 20.607 1.00 53.09 88 GLY A N 1
ATOM 683 C CA . GLY A 1 88 ? -5.840 8.282 20.991 1.00 53.09 88 GLY A CA 1
ATOM 684 C C . GLY A 1 88 ? -6.493 9.324 20.072 1.00 53.09 88 GLY A C 1
ATOM 685 O O . GLY A 1 88 ? -7.632 9.727 20.299 1.00 53.09 88 GLY A O 1
ATOM 686 N N . VAL A 1 89 ? -5.785 9.741 19.017 1.00 52.25 89 VAL A N 1
ATOM 687 C CA . VAL A 1 89 ? -6.279 10.574 17.931 1.00 52.25 89 VAL A CA 1
ATOM 688 C C . VAL A 1 89 ? -6.975 9.612 16.985 1.00 52.25 89 VAL A C 1
ATOM 690 O O . VAL A 1 89 ? -6.471 9.246 15.925 1.00 52.25 89 VAL A O 1
ATOM 693 N N . ARG A 1 90 ? -8.146 9.162 17.440 1.00 53.59 90 ARG A N 1
ATOM 694 C CA . ARG A 1 90 ? -9.225 8.852 16.517 1.00 53.59 90 ARG A CA 1
ATOM 695 C C . ARG A 1 90 ? -9.460 10.139 15.712 1.00 53.59 90 ARG A C 1
ATOM 697 O O . ARG A 1 90 ? -9.632 11.179 16.355 1.00 53.59 90 ARG A O 1
ATOM 704 N N . PRO A 1 91 ? -9.350 10.116 14.376 1.00 50.50 91 PRO A N 1
ATOM 705 C CA . PRO A 1 91 ? -9.776 11.252 13.570 1.00 50.50 91 PRO A CA 1
ATOM 706 C C . PRO A 1 91 ? -11.248 11.598 13.834 1.00 50.50 91 PRO A C 1
ATOM 708 O O . PRO A 1 91 ? -12.026 10.681 14.191 1.00 50.50 91 PRO A O 1
#